Protein AF-C5BGZ1-F1 (afdb_monomer_lite)

Secondary structure (DSSP, 8-state):
-PPP--PPP-----------SHHHHHHHHHHH-HHHHHHHHHHHHHHHHHHHHHHHH---SSSEEEETTTEEEEEE--SBTTB--EEEEEETTSTT-EEEEESSHHHHHHHHHHHHHHTTSS---HHHHHHHHHHHHHHHHHHHHHHTT---

Structure (mmCIF, N/CA/C/O backbone):
data_AF-C5BGZ1-F1
#
_entry.id   AF-C5BGZ1-F1
#
loop_
_atom_site.group_PDB
_atom_site.id
_atom_site.type_symbol
_atom_site.label_atom_id
_atom_site.label_alt_id
_atom_site.label_comp_id
_atom_site.label_asym_id
_atom_site.label_entity_id
_atom_site.label_seq_id
_atom_site.pdbx_PDB_ins_code
_atom_site.Cartn_x
_atom_site.Cartn_y
_atom_site.Cartn_z
_atom_site.occupancy
_atom_site.B_iso_or_equiv
_atom_site.auth_seq_id
_atom_site.auth_comp_id
_atom_site.auth_asym_id
_atom_site.auth_atom_id
_atom_site.pdbx_PDB_model_num
ATOM 1 N N . MET A 1 1 ? -41.733 -35.636 43.402 1.00 40.78 1 MET A N 1
ATOM 2 C CA . MET A 1 1 ? -40.323 -35.192 43.370 1.00 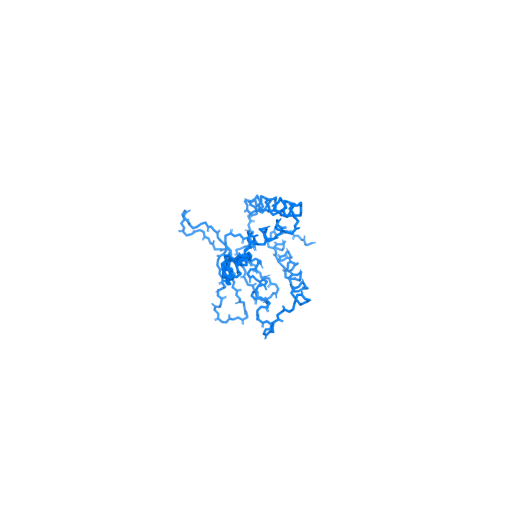40.78 1 MET A CA 1
ATOM 3 C C . MET A 1 1 ? -39.862 -35.154 41.917 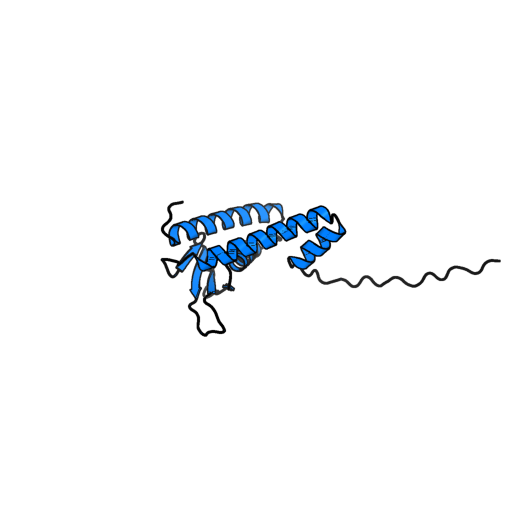1.00 40.78 1 MET A C 1
ATOM 5 O O . MET A 1 1 ? -39.823 -36.220 41.311 1.00 40.78 1 MET A O 1
ATOM 9 N N . PRO A 1 2 ? -39.611 -33.977 41.320 1.00 37.41 2 PRO A N 1
ATOM 10 C CA . PRO A 1 2 ? -39.152 -33.883 39.937 1.00 37.41 2 PRO A CA 1
ATOM 11 C C . PRO A 1 2 ? -37.636 -34.126 39.866 1.00 37.41 2 PRO A C 1
ATOM 13 O O . PRO A 1 2 ? -36.885 -33.625 40.699 1.00 37.41 2 PRO A O 1
ATOM 16 N N . LYS A 1 3 ? -37.193 -34.939 38.899 1.00 44.56 3 LYS A N 1
ATOM 17 C CA . LYS A 1 3 ? -35.771 -35.190 38.632 1.00 44.56 3 LYS A CA 1
ATOM 18 C C . LYS A 1 3 ? -35.205 -34.054 37.779 1.00 44.56 3 LYS A C 1
ATOM 20 O O . LYS A 1 3 ? -35.805 -33.658 36.785 1.00 44.56 3 LYS A O 1
ATOM 25 N N . ASN A 1 4 ? -34.064 -33.556 38.237 1.00 42.19 4 ASN A N 1
ATOM 26 C CA . ASN A 1 4 ? -33.313 -32.417 37.734 1.00 42.19 4 ASN A CA 1
ATOM 27 C C . ASN A 1 4 ? -33.020 -32.463 36.229 1.00 42.19 4 ASN A C 1
ATOM 29 O O . ASN A 1 4 ? -32.695 -33.510 35.669 1.00 42.19 4 ASN A O 1
ATOM 33 N N . HIS A 1 5 ? -33.064 -31.271 35.630 1.00 42.31 5 HIS A N 1
ATOM 34 C CA . HIS A 1 5 ? -32.428 -30.920 34.367 1.00 42.31 5 HIS A CA 1
ATOM 35 C C . HIS A 1 5 ? -30.981 -31.421 34.309 1.00 42.31 5 HIS A C 1
ATOM 37 O O . HIS A 1 5 ? -30.168 -31.074 35.164 1.00 42.31 5 HIS A O 1
ATOM 43 N N . VAL A 1 6 ? -30.648 -32.159 33.252 1.00 42.97 6 VAL A N 1
ATOM 44 C CA . VAL A 1 6 ? -29.267 -32.287 32.786 1.00 42.97 6 VAL A CA 1
ATOM 45 C C . VAL A 1 6 ? -29.139 -31.355 31.590 1.00 42.97 6 VAL A C 1
ATOM 47 O O . VAL A 1 6 ? -29.592 -31.656 30.489 1.00 42.97 6 VAL A O 1
ATOM 50 N N . VAL A 1 7 ? -28.596 -30.174 31.868 1.00 41.84 7 VAL A N 1
ATOM 51 C CA . VAL A 1 7 ? -28.143 -29.205 30.873 1.00 41.84 7 VAL A CA 1
ATOM 52 C C . VAL A 1 7 ? -26.991 -29.857 30.106 1.00 41.84 7 VAL A C 1
ATOM 54 O O . VAL A 1 7 ? -26.037 -30.339 30.718 1.00 41.84 7 VAL A O 1
ATOM 57 N N . ALA A 1 8 ? -27.112 -29.926 28.780 1.00 41.03 8 ALA A N 1
ATOM 58 C CA . ALA A 1 8 ? -26.041 -30.387 27.905 1.00 41.03 8 ALA A CA 1
ATOM 59 C C . ALA A 1 8 ? -24.778 -29.529 28.134 1.00 41.03 8 ALA A C 1
ATOM 61 O O . ALA A 1 8 ? -24.901 -28.313 28.303 1.00 41.03 8 ALA A O 1
ATOM 62 N N . PRO A 1 9 ? -23.581 -30.136 28.188 1.00 40.25 9 PRO A N 1
ATOM 63 C CA . PRO A 1 9 ? -22.375 -29.424 28.570 1.00 40.25 9 PRO A CA 1
ATOM 64 C C . PRO A 1 9 ? -22.003 -28.364 27.534 1.00 40.25 9 PRO A C 1
ATOM 66 O O . PRO A 1 9 ? -22.156 -28.575 26.330 1.00 40.25 9 PRO A O 1
ATOM 69 N N . LEU A 1 10 ? -21.519 -27.238 28.070 1.00 38.66 10 LEU A N 1
ATOM 70 C CA . LEU A 1 10 ? -20.944 -26.093 27.377 1.00 38.66 10 LEU A CA 1
ATOM 71 C C . LEU A 1 10 ? -20.201 -26.525 26.112 1.00 38.66 10 LEU A C 1
ATOM 73 O O . LEU A 1 10 ? -19.245 -27.300 26.175 1.00 38.66 10 LEU A O 1
ATOM 77 N N . ILE A 1 11 ? -20.617 -25.953 24.983 1.00 46.19 11 ILE A N 1
ATOM 78 C CA . ILE A 1 11 ? -19.782 -25.850 23.792 1.00 46.19 11 ILE A CA 1
ATOM 79 C C . ILE A 1 11 ? -18.504 -25.159 24.261 1.00 46.19 11 ILE A C 1
ATOM 81 O O . ILE A 1 11 ? -18.535 -23.995 24.655 1.00 46.19 11 ILE A O 1
ATOM 85 N N . ALA A 1 12 ? -17.416 -25.923 24.323 1.00 39.25 12 ALA A N 1
ATOM 86 C CA . ALA A 1 12 ? -16.108 -25.411 24.669 1.00 39.25 12 ALA A CA 1
ATOM 87 C C . ALA A 1 12 ? -15.805 -24.223 23.751 1.00 39.25 12 ALA A C 1
ATOM 89 O O . ALA A 1 12 ? -15.832 -24.367 22.527 1.00 39.25 12 ALA A O 1
ATOM 90 N N . GLU A 1 13 ? -15.545 -23.060 24.349 1.00 45.09 13 GLU A N 1
ATOM 91 C CA . GLU A 1 13 ? -14.959 -21.911 23.672 1.00 45.09 13 GLU A CA 1
ATOM 92 C C . GLU A 1 13 ? -13.621 -22.360 23.077 1.00 45.09 13 GLU A C 1
ATOM 94 O O . GLU A 1 13 ? -12.587 -22.390 23.745 1.00 45.09 13 GLU A O 1
ATOM 99 N N . GLN A 1 14 ? -13.639 -22.782 21.813 1.00 39.81 14 GLN A N 1
ATOM 100 C CA . GLN A 1 14 ? -12.421 -22.850 21.029 1.00 39.81 14 GLN A CA 1
ATOM 101 C C . GLN A 1 14 ? -11.945 -21.406 20.852 1.00 39.81 14 GLN A C 1
ATOM 103 O O . GLN A 1 14 ? -12.713 -20.586 20.341 1.00 39.81 14 GLN A O 1
ATOM 108 N N . PRO A 1 15 ? -10.703 -21.067 21.240 1.00 40.12 15 PRO A N 1
ATOM 109 C CA . PRO A 1 15 ? -10.134 -19.787 20.880 1.00 40.12 15 PRO A CA 1
ATOM 110 C C . PRO A 1 15 ? -9.911 -19.840 19.370 1.00 40.12 15 PRO A C 1
ATOM 112 O O . PRO A 1 15 ? -8.921 -20.394 18.892 1.00 40.12 15 PRO A O 1
ATOM 115 N N . ALA A 1 16 ? -10.878 -19.332 18.606 1.00 43.56 16 ALA A N 1
ATOM 116 C CA . ALA A 1 16 ? -10.679 -19.086 17.195 1.00 43.56 16 ALA A CA 1
ATOM 117 C C . ALA A 1 16 ? -9.497 -18.120 17.108 1.00 43.56 16 ALA A C 1
ATOM 119 O O . ALA A 1 16 ? -9.574 -16.989 17.595 1.00 43.56 16 ALA A O 1
ATOM 120 N N . ALA A 1 17 ? -8.372 -18.595 16.567 1.00 51.53 17 ALA A N 1
ATOM 121 C CA . ALA A 1 17 ? -7.274 -17.716 16.202 1.00 51.53 17 ALA A CA 1
ATOM 122 C C . ALA A 1 17 ? -7.890 -16.565 15.396 1.00 51.53 17 ALA A C 1
ATOM 124 O O . ALA A 1 17 ? -8.694 -16.851 14.504 1.00 51.53 17 ALA A O 1
ATOM 125 N N . PRO A 1 18 ? -7.608 -15.294 15.723 1.00 46.34 18 PRO A N 1
ATOM 126 C CA . PRO A 1 18 ? -8.220 -14.197 15.005 1.00 46.34 18 PRO A CA 1
ATOM 127 C C . PRO A 1 18 ? -7.703 -14.279 13.571 1.00 46.34 18 PRO A C 1
ATOM 129 O O . PRO A 1 18 ? -6.563 -13.917 13.286 1.00 46.34 18 PRO A O 1
ATOM 132 N N . ALA A 1 19 ? -8.522 -14.816 12.670 1.00 44.66 19 ALA A N 1
ATOM 133 C CA . ALA A 1 19 ? -8.338 -14.607 11.253 1.00 44.66 19 ALA A CA 1
ATOM 134 C C . ALA A 1 19 ? -8.527 -13.101 11.074 1.00 44.66 19 ALA A C 1
ATOM 136 O O . ALA A 1 19 ? -9.636 -12.594 11.113 1.00 44.66 19 ALA A O 1
ATOM 137 N N . THR A 1 20 ? -7.437 -12.344 11.045 1.00 60.50 20 THR A N 1
ATOM 138 C CA . THR A 1 20 ? -7.459 -10.890 10.864 1.00 60.50 20 THR A CA 1
ATOM 139 C C . THR A 1 20 ? -7.432 -10.577 9.376 1.00 60.50 20 THR A C 1
ATOM 141 O O . THR A 1 20 ? -6.535 -9.884 8.900 1.00 60.50 20 THR A O 1
ATOM 144 N N . ASP A 1 21 ? -8.362 -11.148 8.616 1.00 70.19 21 ASP A N 1
ATOM 145 C CA . ASP A 1 21 ? -8.541 -10.803 7.212 1.00 70.19 21 ASP A CA 1
ATOM 146 C C . ASP A 1 21 ? -9.869 -10.069 6.993 1.00 70.19 21 ASP A C 1
ATOM 148 O O . ASP A 1 21 ? -10.725 -9.975 7.877 1.00 70.19 21 ASP A O 1
ATOM 152 N N . PHE A 1 22 ? -10.020 -9.475 5.808 1.00 74.94 22 PHE A N 1
ATOM 153 C CA . PHE A 1 22 ? -11.211 -8.701 5.466 1.00 74.94 22 PHE A CA 1
ATOM 154 C C . PHE A 1 22 ? -12.500 -9.531 5.578 1.00 74.94 22 PHE A C 1
ATOM 156 O O . PHE A 1 22 ? -13.529 -8.984 5.960 1.00 74.94 22 PHE A O 1
ATOM 163 N N . HIS A 1 23 ? -12.454 -10.839 5.302 1.00 76.44 23 HIS A N 1
ATOM 164 C CA . HIS A 1 23 ? -13.645 -11.687 5.375 1.00 76.44 23 HIS A CA 1
ATOM 165 C C . HIS A 1 23 ? -14.073 -11.886 6.824 1.00 76.44 23 HIS A C 1
ATOM 167 O O . HIS A 1 23 ? -15.241 -11.704 7.139 1.00 76.44 23 HIS A O 1
ATOM 173 N N . ALA A 1 24 ? -13.131 -12.147 7.727 1.00 76.31 24 ALA A N 1
ATOM 174 C CA . ALA A 1 24 ? -13.429 -12.233 9.150 1.00 76.31 24 ALA A CA 1
ATOM 175 C C . ALA A 1 24 ? -13.945 -10.906 9.737 1.00 76.31 24 ALA A C 1
ATOM 177 O O . ALA A 1 24 ? -14.827 -10.910 10.595 1.00 76.31 24 ALA A O 1
ATOM 178 N N . PHE A 1 25 ? -13.450 -9.762 9.249 1.00 78.31 25 PHE A N 1
ATOM 179 C CA . PHE A 1 25 ? -13.993 -8.447 9.607 1.00 78.31 25 PHE A CA 1
ATOM 180 C C . PHE A 1 25 ? -15.429 -8.251 9.103 1.00 78.31 25 PHE A C 1
ATOM 182 O O . PHE A 1 25 ? -16.268 -7.747 9.848 1.00 78.31 25 PHE A O 1
ATOM 189 N N . ILE A 1 26 ? -15.726 -8.664 7.867 1.00 82.38 26 ILE A N 1
ATOM 190 C CA . ILE A 1 26 ? -17.075 -8.597 7.296 1.00 82.38 26 ILE A CA 1
ATOM 191 C C . ILE A 1 26 ? -18.041 -9.531 8.028 1.00 82.38 26 ILE A C 1
ATOM 193 O O . ILE A 1 26 ? -19.129 -9.090 8.381 1.00 82.38 26 ILE A O 1
ATOM 197 N N . GLU A 1 27 ? -17.643 -10.765 8.327 1.00 78.19 27 GLU A N 1
ATOM 198 C CA . GLU A 1 27 ? -18.444 -11.719 9.109 1.00 78.19 27 GLU A CA 1
ATOM 199 C C . GLU A 1 27 ? -18.755 -11.174 10.511 1.00 78.19 27 GLU A C 1
ATOM 201 O O . GLU A 1 27 ? -19.898 -11.206 10.973 1.00 78.19 27 GLU A O 1
ATOM 206 N N . TRP A 1 28 ? -17.759 -10.577 11.174 1.00 84.56 28 TRP A N 1
ATOM 207 C CA . TRP A 1 28 ? -17.969 -9.884 12.445 1.00 84.56 28 TRP A CA 1
ATOM 208 C C . TRP A 1 28 ? -18.949 -8.711 12.303 1.00 84.56 28 TRP A C 1
ATOM 210 O O . TRP A 1 28 ? -19.878 -8.581 13.101 1.00 84.56 28 TRP A O 1
ATOM 220 N N . LEU A 1 29 ? -18.799 -7.890 11.264 1.00 81.62 29 LEU A N 1
ATOM 221 C CA . LEU A 1 29 ? -19.712 -6.788 10.959 1.00 81.62 29 LEU A CA 1
ATOM 222 C C . LEU A 1 29 ? -21.143 -7.274 10.739 1.00 81.62 29 LEU A C 1
ATOM 224 O O . LEU A 1 29 ? -22.070 -6.677 11.277 1.00 81.62 29 LEU A O 1
ATOM 228 N N . TRP A 1 30 ? -21.322 -8.371 10.003 1.00 80.12 30 TRP A N 1
ATOM 229 C CA . TRP A 1 30 ? -22.624 -8.989 9.760 1.00 80.12 30 TRP A CA 1
ATOM 230 C C . TRP A 1 30 ? -23.273 -9.472 11.059 1.00 80.12 30 TRP A C 1
ATOM 232 O O . TRP A 1 30 ? -24.487 -9.341 11.213 1.00 80.12 30 TRP A O 1
ATOM 242 N N . SER A 1 31 ? -22.474 -9.971 12.010 1.00 81.38 31 SER A N 1
ATOM 243 C CA . SER A 1 31 ? -22.960 -10.412 13.324 1.00 81.38 31 SER A CA 1
ATOM 244 C C . SER A 1 31 ? -23.477 -9.274 14.217 1.00 81.38 31 SER A C 1
ATOM 246 O O . SER A 1 31 ? -24.298 -9.519 15.101 1.00 81.38 31 SER A O 1
ATOM 248 N N . ILE A 1 32 ? -23.020 -8.037 13.987 1.00 85.56 32 ILE A N 1
ATOM 249 C CA . ILE A 1 32 ? -23.390 -6.855 14.783 1.00 85.56 32 ILE A CA 1
ATOM 250 C C . ILE A 1 32 ? -24.466 -6.026 14.080 1.00 85.56 32 ILE A C 1
ATOM 252 O O . ILE A 1 32 ? -25.462 -5.650 14.694 1.00 85.56 32 ILE A O 1
ATOM 256 N N . ASP A 1 33 ? -24.255 -5.723 12.801 1.00 87.19 33 ASP A N 1
ATOM 257 C CA . ASP A 1 33 ? -25.153 -4.936 11.964 1.00 87.19 33 ASP A CA 1
ATOM 258 C C . ASP A 1 33 ? -25.032 -5.397 10.505 1.00 87.19 33 ASP A C 1
ATOM 260 O O . ASP A 1 33 ? -24.149 -4.980 9.748 1.00 87.19 33 ASP A O 1
ATOM 264 N N . ALA A 1 34 ? -25.979 -6.238 10.091 1.00 83.62 34 ALA A N 1
ATOM 265 C CA . ALA A 1 34 ? -26.049 -6.757 8.731 1.00 83.62 34 ALA A CA 1
ATOM 266 C C . ALA A 1 34 ? -26.145 -5.646 7.667 1.00 83.62 34 ALA A C 1
ATOM 268 O O . ALA A 1 34 ? -25.601 -5.791 6.573 1.00 83.62 34 ALA A O 1
ATOM 269 N N . SER A 1 35 ? -26.791 -4.515 7.974 1.00 82.81 35 SER A N 1
ATOM 270 C CA . SER A 1 35 ? -26.931 -3.408 7.021 1.00 82.81 35 SER A CA 1
ATOM 271 C C . SER A 1 35 ? -25.606 -2.678 6.789 1.00 82.81 35 SER A C 1
ATOM 273 O O . SER A 1 35 ? -25.304 -2.263 5.666 1.00 82.81 35 SER A O 1
ATOM 275 N N . LEU A 1 36 ? -24.787 -2.559 7.837 1.00 74.69 36 LEU A N 1
ATOM 276 C CA . LEU A 1 36 ? -23.441 -2.007 7.756 1.00 74.69 36 LEU A CA 1
ATOM 277 C C . LEU A 1 36 ? -22.496 -2.980 7.045 1.00 74.69 36 LEU A C 1
ATOM 279 O O . LEU A 1 36 ? -21.732 -2.566 6.175 1.00 74.69 36 LEU A O 1
ATOM 283 N N . GLY A 1 37 ? -22.603 -4.272 7.354 1.00 77.50 37 GLY A N 1
ATOM 284 C CA . GLY A 1 37 ? -21.847 -5.338 6.707 1.00 77.50 37 GLY A CA 1
ATOM 285 C C . GLY A 1 37 ? -22.001 -5.366 5.185 1.00 77.50 37 GLY A C 1
ATOM 286 O O . GLY A 1 37 ? -21.001 -5.409 4.467 1.00 77.50 37 GLY A O 1
ATOM 287 N N . VAL A 1 38 ? -23.237 -5.263 4.684 1.00 80.44 38 VAL A N 1
ATOM 288 C CA . VAL A 1 38 ? -23.518 -5.181 3.239 1.00 80.44 38 VAL A CA 1
ATOM 289 C C . VAL A 1 38 ? -22.872 -3.939 2.618 1.00 80.44 38 VAL A C 1
ATOM 291 O O . VAL A 1 38 ? -22.163 -4.053 1.621 1.00 80.44 38 VAL A O 1
ATOM 294 N N . LYS A 1 39 ? -23.030 -2.759 3.232 1.00 82.06 39 LYS A N 1
ATOM 295 C CA . LYS A 1 39 ? -22.445 -1.509 2.709 1.00 82.06 39 LYS A CA 1
ATOM 296 C C . LYS A 1 39 ? -20.918 -1.552 2.635 1.00 82.06 39 LYS A C 1
ATOM 298 O O . LYS A 1 39 ? -20.336 -1.064 1.668 1.00 82.06 39 LYS A O 1
ATOM 303 N N . VAL A 1 40 ? -20.256 -2.103 3.653 1.00 77.56 40 VAL A N 1
ATOM 304 C CA . VAL A 1 40 ? -18.788 -2.206 3.680 1.00 77.56 40 VAL A CA 1
ATOM 305 C C . VAL A 1 40 ? -18.297 -3.188 2.611 1.00 77.56 40 VAL A C 1
ATOM 307 O O . VAL A 1 40 ? -17.329 -2.881 1.914 1.00 77.56 40 VAL A O 1
ATOM 310 N N . GLN A 1 41 ? -18.989 -4.315 2.425 1.00 81.69 41 GLN A N 1
ATOM 311 C CA . GLN A 1 41 ? -18.691 -5.275 1.361 1.00 81.69 41 GLN A CA 1
ATOM 312 C C . GLN A 1 41 ? -18.840 -4.641 -0.034 1.00 81.69 41 GLN A C 1
ATOM 314 O O . GLN A 1 41 ? -17.920 -4.722 -0.847 1.00 81.69 41 GLN A O 1
ATOM 319 N N . GLU A 1 42 ? -19.947 -3.938 -0.296 1.00 84.75 42 GLU A N 1
ATOM 320 C CA . GLU A 1 42 ? -20.189 -3.246 -1.571 1.00 84.75 42 GLU A CA 1
ATOM 321 C C . GLU A 1 42 ? -19.112 -2.196 -1.878 1.00 84.75 42 GLU A C 1
ATOM 323 O O . GLU A 1 42 ? -18.609 -2.116 -3.002 1.00 84.75 42 GLU A O 1
ATOM 328 N N . LEU A 1 43 ? -18.720 -1.402 -0.877 1.00 79.56 43 LEU A N 1
ATOM 329 C CA . LEU A 1 43 ? -17.652 -0.411 -1.022 1.00 79.56 43 LEU A CA 1
ATOM 330 C C . LEU A 1 43 ? -16.302 -1.067 -1.319 1.00 79.56 43 LEU A C 1
ATOM 332 O O . LEU A 1 43 ? -15.559 -0.573 -2.172 1.00 79.56 43 LEU A O 1
ATOM 336 N N . HIS A 1 44 ? -15.991 -2.178 -0.653 1.00 80.56 44 HIS A N 1
ATOM 337 C CA . HIS A 1 44 ? -14.773 -2.936 -0.907 1.00 80.56 44 HIS A CA 1
ATOM 338 C C . HIS A 1 44 ? -14.750 -3.518 -2.327 1.00 80.56 44 HIS A C 1
ATOM 340 O O . HIS A 1 44 ? -13.745 -3.387 -3.030 1.00 80.56 44 HIS A O 1
ATOM 346 N N . ASP A 1 45 ? -15.856 -4.092 -2.799 1.00 81.81 45 ASP A N 1
ATOM 347 C CA . ASP A 1 45 ? -15.937 -4.660 -4.147 1.00 81.81 45 ASP A CA 1
ATOM 348 C C . ASP A 1 45 ? -15.903 -3.589 -5.244 1.00 81.81 45 ASP A C 1
ATOM 350 O O . ASP A 1 45 ? -15.236 -3.772 -6.273 1.00 81.81 45 ASP A O 1
ATOM 354 N N . LEU A 1 46 ? -16.540 -2.436 -5.010 1.00 81.31 46 LEU A N 1
ATOM 355 C CA . LEU A 1 46 ? -16.433 -1.266 -5.882 1.00 81.31 46 LEU A CA 1
ATOM 356 C C . LEU A 1 46 ? -14.989 -0.760 -5.949 1.00 81.31 46 LEU A C 1
ATOM 358 O O . LEU A 1 46 ? -14.487 -0.438 -7.032 1.00 81.31 46 LEU A O 1
ATOM 362 N N . TRP A 1 47 ? -14.312 -0.690 -4.803 1.00 77.94 47 TRP A N 1
ATOM 363 C CA . TRP A 1 47 ? -12.912 -0.297 -4.734 1.00 77.94 47 TRP A CA 1
ATOM 364 C C . TRP A 1 47 ? -12.016 -1.290 -5.481 1.00 77.94 47 TRP A C 1
ATOM 366 O O . TRP A 1 47 ? -11.219 -0.853 -6.312 1.00 77.94 47 TRP A O 1
ATOM 376 N N . ARG A 1 48 ? -12.200 -2.608 -5.306 1.00 75.94 48 ARG A N 1
ATOM 377 C CA . ARG A 1 48 ? -11.442 -3.628 -6.054 1.00 75.94 48 ARG A CA 1
ATOM 378 C C . ARG A 1 48 ? -11.629 -3.505 -7.564 1.00 75.94 48 ARG A C 1
ATOM 380 O O . ARG A 1 48 ? -10.646 -3.582 -8.298 1.00 75.94 48 ARG A O 1
ATOM 387 N N . HIS A 1 49 ? -12.851 -3.258 -8.034 1.00 72.56 49 HIS A N 1
ATOM 388 C CA . HIS A 1 49 ? -13.114 -3.040 -9.460 1.00 72.56 49 HIS A CA 1
ATOM 389 C C . HIS A 1 49 ? -12.422 -1.788 -10.003 1.00 72.56 49 HIS A C 1
ATOM 391 O O . HIS A 1 49 ? -11.803 -1.832 -11.070 1.00 72.56 49 HIS A O 1
ATOM 397 N N . LYS A 1 50 ? -12.497 -0.670 -9.270 1.00 71.38 50 LYS A N 1
ATOM 398 C CA . LYS A 1 50 ? -11.795 0.566 -9.645 1.00 71.38 50 LYS A CA 1
ATOM 399 C C . LYS A 1 50 ? -10.283 0.355 -9.675 1.00 71.38 50 LYS A C 1
ATOM 401 O O . LYS A 1 50 ? -9.635 0.801 -10.617 1.00 71.38 50 LYS A O 1
ATOM 406 N N . LEU A 1 51 ? -9.742 -0.363 -8.693 1.00 64.06 51 LEU A N 1
ATOM 407 C CA . LEU A 1 51 ? -8.316 -0.656 -8.590 1.00 64.06 51 LEU A CA 1
ATOM 408 C C . LEU A 1 51 ? -7.832 -1.539 -9.745 1.00 64.06 51 LEU A C 1
ATOM 410 O O . LEU A 1 51 ? -6.812 -1.237 -10.357 1.00 64.06 51 LEU A O 1
ATOM 414 N N . ALA A 1 52 ? -8.581 -2.590 -10.091 1.00 63.81 52 ALA A N 1
ATOM 415 C CA . ALA A 1 52 ? -8.259 -3.462 -11.218 1.00 63.81 52 ALA A CA 1
ATOM 416 C C . ALA A 1 52 ? -8.216 -2.684 -12.543 1.00 63.81 52 ALA A C 1
ATOM 418 O O . ALA A 1 52 ? -7.265 -2.823 -13.309 1.00 63.81 52 ALA A O 1
ATOM 419 N N . ARG A 1 53 ? -9.201 -1.808 -12.780 1.00 64.75 53 ARG A N 1
ATOM 420 C CA . ARG A 1 53 ? -9.241 -0.953 -13.975 1.00 64.75 53 ARG A CA 1
ATOM 421 C C . ARG A 1 53 ? -8.098 0.064 -13.998 1.00 64.75 53 ARG A C 1
ATOM 423 O O . ARG A 1 53 ? -7.468 0.241 -15.033 1.00 64.75 53 ARG A O 1
ATOM 430 N N . HIS A 1 54 ? -7.807 0.703 -12.868 1.00 61.53 54 HIS A N 1
ATOM 431 C CA . HIS A 1 54 ? -6.710 1.664 -12.753 1.00 61.53 54 HIS A CA 1
ATOM 432 C C . HIS A 1 54 ? -5.346 1.003 -13.010 1.00 61.53 54 HIS A C 1
ATOM 434 O O . HIS A 1 54 ? -4.542 1.515 -13.785 1.00 61.53 54 HIS A O 1
ATOM 440 N N . ASN A 1 55 ? -5.108 -0.180 -12.436 1.00 58.84 55 ASN A N 1
ATOM 441 C CA . ASN A 1 55 ? -3.867 -0.930 -12.643 1.00 58.84 55 ASN A CA 1
ATOM 442 C C . ASN A 1 55 ? -3.682 -1.388 -14.101 1.00 58.84 55 ASN A C 1
ATOM 444 O O . ASN A 1 55 ? -2.550 -1.535 -14.542 1.00 58.84 55 ASN A O 1
ATOM 448 N N . GLN A 1 56 ? -4.767 -1.580 -14.860 1.00 58.59 56 GLN A N 1
ATOM 449 C CA . GLN A 1 56 ? -4.699 -1.871 -16.298 1.00 58.59 56 GLN A CA 1
ATOM 450 C C . GLN A 1 56 ? -4.352 -0.639 -17.152 1.00 58.59 56 GLN A C 1
ATOM 452 O O . GLN A 1 56 ? -3.853 -0.795 -18.261 1.00 58.59 56 GLN A O 1
ATOM 457 N N . GLN A 1 57 ? -4.645 0.572 -16.668 1.00 54.22 57 GLN A N 1
ATOM 458 C CA . GLN A 1 57 ? -4.522 1.817 -17.437 1.00 54.22 57 GLN A CA 1
ATOM 459 C C . GLN A 1 57 ? -3.232 2.593 -17.142 1.00 54.22 57 GLN A C 1
ATOM 461 O O . GLN A 1 57 ? -2.766 3.348 -17.994 1.00 54.22 57 GLN A O 1
ATOM 466 N N . CYS A 1 58 ? -2.640 2.427 -15.958 1.00 54.06 58 CYS A N 1
ATOM 467 C CA . CYS A 1 58 ? -1.418 3.134 -15.589 1.00 54.06 58 CYS A CA 1
ATOM 468 C C . CYS A 1 58 ? -0.164 2.416 -16.100 1.00 54.06 58 CYS A C 1
ATOM 470 O O . CYS A 1 58 ? 0.414 1.572 -15.416 1.00 54.06 58 CYS A O 1
ATOM 472 N N . THR A 1 59 ? 0.304 2.820 -17.279 1.00 51.31 59 THR A N 1
ATOM 473 C CA . THR A 1 5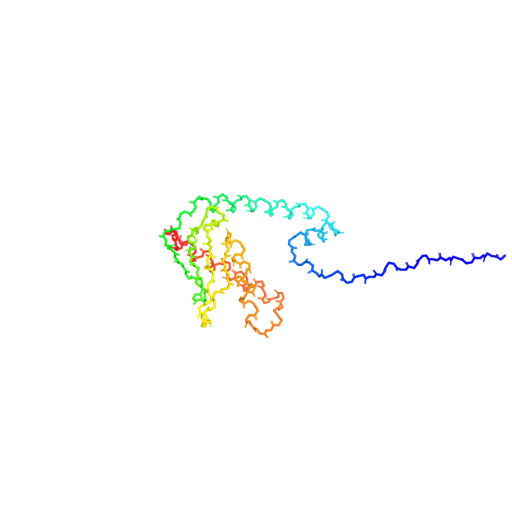9 ? 1.681 2.568 -17.713 1.00 51.31 59 THR A CA 1
ATOM 474 C C . THR A 1 59 ? 2.609 3.455 -16.883 1.00 51.31 59 THR A C 1
ATOM 476 O O . THR A 1 59 ? 2.616 4.675 -17.036 1.00 51.31 59 THR A O 1
ATOM 479 N N . LEU A 1 60 ? 3.355 2.860 -15.957 1.00 57.72 60 LEU A N 1
ATOM 480 C CA . LEU A 1 60 ? 4.326 3.582 -15.136 1.00 57.72 60 LEU A CA 1
ATOM 481 C C . LEU A 1 60 ? 5.459 4.112 -16.033 1.00 57.72 60 LEU A C 1
ATOM 483 O O . LEU A 1 60 ? 6.064 3.339 -16.774 1.00 57.72 60 LEU A O 1
ATOM 487 N N . GLN A 1 61 ? 5.724 5.424 -15.988 1.00 56.62 61 GLN A N 1
ATOM 488 C CA . GLN A 1 61 ? 6.763 6.053 -16.815 1.00 56.62 61 GLN A CA 1
ATOM 489 C C . GLN A 1 61 ? 8.174 5.753 -16.295 1.00 56.62 61 GLN A C 1
ATOM 491 O O . GLN A 1 61 ? 9.086 5.568 -17.102 1.00 56.62 61 GLN A O 1
ATOM 496 N N . ALA A 1 62 ? 8.359 5.656 -14.972 1.00 60.75 62 ALA A N 1
ATOM 497 C CA . ALA A 1 62 ? 9.608 5.193 -14.374 1.00 60.75 62 ALA A CA 1
ATOM 498 C C . ALA A 1 62 ? 9.464 3.798 -13.747 1.00 60.75 62 ALA A C 1
ATOM 500 O O . ALA A 1 62 ? 8.455 3.454 -13.124 1.00 60.75 62 ALA A O 1
ATOM 501 N N . ASN A 1 63 ? 10.528 3.000 -13.888 1.00 75.00 63 ASN A N 1
ATOM 502 C CA . ASN A 1 63 ? 10.602 1.633 -13.368 1.00 75.00 63 ASN A CA 1
ATOM 503 C C . ASN A 1 63 ? 10.669 1.568 -11.835 1.00 75.00 63 ASN A C 1
ATOM 505 O O . ASN A 1 63 ? 10.500 0.486 -11.275 1.00 75.00 63 ASN A O 1
ATOM 509 N N . GLU A 1 64 ? 10.925 2.683 -11.149 1.00 85.00 64 GLU A N 1
ATOM 510 C CA . GLU A 1 64 ? 10.954 2.757 -9.690 1.00 85.00 64 GLU A CA 1
ATOM 511 C C . GLU A 1 64 ? 10.605 4.150 -9.158 1.00 85.00 64 GLU A C 1
ATOM 513 O O . GLU A 1 64 ? 10.821 5.153 -9.831 1.00 85.00 64 GLU A O 1
ATOM 518 N N . PHE A 1 65 ? 10.098 4.198 -7.926 1.00 86.00 65 PHE A N 1
ATOM 519 C CA . PHE A 1 65 ? 9.838 5.425 -7.175 1.00 86.00 65 PHE A CA 1
ATOM 520 C C . PHE A 1 65 ? 10.102 5.224 -5.677 1.00 86.00 65 PHE A C 1
ATOM 522 O O . PHE A 1 65 ? 10.183 4.095 -5.181 1.00 86.00 65 PHE A O 1
ATOM 529 N N . ILE A 1 66 ? 10.260 6.332 -4.949 1.00 87.94 66 ILE A N 1
ATOM 530 C CA . ILE A 1 66 ? 10.545 6.336 -3.511 1.00 87.94 66 ILE A CA 1
ATOM 531 C C . ILE A 1 66 ? 9.340 6.897 -2.760 1.00 87.94 66 ILE A C 1
ATOM 533 O O . ILE A 1 66 ? 8.851 7.976 -3.075 1.00 87.94 66 ILE A O 1
ATOM 537 N N . ILE A 1 67 ? 8.893 6.173 -1.738 1.00 88.94 67 ILE A N 1
ATOM 538 C CA . ILE A 1 67 ? 7.847 6.611 -0.817 1.00 88.94 67 ILE A CA 1
ATOM 539 C C . ILE A 1 67 ? 8.530 7.090 0.459 1.00 88.94 67 ILE A C 1
ATOM 541 O O . ILE A 1 67 ? 9.231 6.323 1.130 1.00 88.94 67 ILE A O 1
ATOM 545 N N . ASP A 1 68 ? 8.300 8.361 0.796 1.00 87.31 68 ASP A N 1
ATOM 546 C CA . ASP A 1 68 ? 8.655 8.937 2.099 1.00 87.31 68 ASP A CA 1
ATOM 547 C C . ASP A 1 68 ? 10.157 8.835 2.445 1.00 87.31 68 ASP A C 1
ATOM 549 O O . ASP A 1 68 ? 10.529 8.738 3.609 1.00 87.31 68 ASP A O 1
ATOM 553 N N . GLY A 1 69 ? 11.036 8.739 1.438 1.00 84.25 69 GLY A N 1
ATOM 554 C CA . GLY A 1 69 ? 12.483 8.532 1.616 1.00 84.25 69 GLY A CA 1
ATOM 555 C C . GLY A 1 69 ? 12.891 7.186 2.241 1.00 84.25 69 GLY A C 1
ATOM 556 O O . GLY A 1 69 ? 14.080 6.897 2.344 1.00 84.25 69 GLY A O 1
ATOM 557 N N . ARG A 1 70 ? 11.927 6.355 2.656 1.00 88.25 70 ARG A N 1
ATOM 558 C CA . ARG A 1 70 ? 12.142 5.149 3.477 1.00 88.25 70 ARG A CA 1
ATOM 559 C C . ARG A 1 70 ? 11.889 3.854 2.721 1.00 88.25 70 ARG A C 1
ATOM 561 O O . ARG A 1 70 ? 12.448 2.821 3.086 1.00 88.25 70 ARG A O 1
ATOM 568 N N . TYR A 1 71 ? 11.082 3.902 1.667 1.00 89.50 71 TYR A N 1
ATOM 569 C CA . TYR A 1 71 ? 10.700 2.725 0.899 1.00 89.50 71 TYR A CA 1
ATOM 570 C C . TYR A 1 71 ? 10.936 2.957 -0.585 1.00 89.50 71 TYR A C 1
ATOM 572 O O . TYR A 1 71 ? 10.579 4.003 -1.120 1.00 89.50 71 TYR A O 1
ATOM 580 N N . ARG A 1 72 ? 11.506 1.964 -1.265 1.00 89.38 72 ARG A N 1
ATOM 581 C CA . ARG A 1 72 ? 11.612 1.940 -2.725 1.00 89.38 72 ARG A CA 1
ATOM 582 C C . ARG A 1 72 ? 10.600 0.954 -3.281 1.00 89.38 72 ARG A C 1
ATOM 584 O O . ARG A 1 72 ? 10.585 -0.205 -2.867 1.00 89.38 72 ARG A O 1
ATOM 591 N N . VAL A 1 73 ? 9.806 1.405 -4.244 1.00 88.56 73 VAL A N 1
ATOM 592 C CA . VAL A 1 73 ? 8.921 0.553 -5.037 1.00 88.56 73 VAL A CA 1
ATOM 593 C C . VAL A 1 73 ? 9.489 0.456 -6.438 1.00 88.56 73 VAL A C 1
ATOM 595 O O . VAL A 1 73 ? 9.711 1.472 -7.087 1.00 88.56 73 VAL A O 1
ATOM 598 N N . ARG A 1 74 ? 9.731 -0.765 -6.906 1.00 86.81 74 ARG A N 1
ATOM 599 C CA . ARG A 1 74 ? 10.203 -1.037 -8.264 1.00 86.81 74 ARG A CA 1
ATOM 600 C C . ARG A 1 74 ? 9.220 -1.945 -8.981 1.00 86.81 74 ARG A C 1
ATOM 602 O O . ARG A 1 74 ? 8.719 -2.898 -8.388 1.00 86.81 74 ARG A O 1
ATOM 609 N N . ILE A 1 75 ? 8.984 -1.685 -10.259 1.00 82.19 75 ILE A N 1
ATOM 610 C CA . ILE A 1 75 ? 8.250 -2.605 -11.121 1.00 82.19 75 ILE A CA 1
ATOM 611 C C . ILE A 1 75 ? 9.103 -3.857 -11.278 1.00 82.19 75 ILE A C 1
ATOM 613 O O . ILE A 1 75 ? 10.221 -3.808 -11.798 1.00 82.19 75 ILE A O 1
ATOM 617 N N . ASN A 1 76 ? 8.585 -4.976 -10.790 1.00 76.12 76 ASN A N 1
ATOM 618 C CA . ASN A 1 76 ? 9.139 -6.281 -11.067 1.00 76.12 76 ASN A CA 1
ATOM 619 C C . ASN A 1 76 ? 8.530 -6.764 -12.389 1.00 76.12 76 ASN A C 1
ATOM 621 O O . ASN A 1 76 ? 7.315 -6.981 -12.426 1.00 76.12 76 ASN A O 1
ATOM 625 N N . PRO A 1 77 ? 9.317 -6.876 -13.472 1.00 71.19 77 PRO A N 1
ATOM 626 C CA . PRO A 1 77 ? 8.799 -7.344 -14.750 1.00 71.19 77 PRO A CA 1
ATOM 627 C C . PRO A 1 77 ? 8.255 -8.777 -14.620 1.00 71.19 77 PRO A C 1
ATOM 629 O O . PRO A 1 77 ? 8.608 -9.487 -13.675 1.00 71.19 77 PRO A O 1
ATOM 632 N N . PRO A 1 78 ? 7.373 -9.203 -15.537 1.00 74.25 78 PRO A N 1
ATOM 633 C CA . PRO A 1 78 ? 6.883 -10.570 -15.532 1.00 74.25 78 PRO A CA 1
ATOM 634 C C . PRO A 1 78 ? 8.028 -11.523 -15.895 1.00 74.25 78 PRO A C 1
ATOM 636 O O . PRO A 1 78 ? 8.682 -11.342 -16.921 1.00 74.25 78 PRO A O 1
ATOM 639 N N . ASP A 1 79 ? 8.246 -12.546 -15.070 1.00 67.94 79 ASP A N 1
ATOM 640 C CA . ASP A 1 79 ? 9.234 -13.600 -15.349 1.00 67.94 79 ASP A CA 1
ATOM 641 C C . ASP A 1 79 ? 8.622 -14.744 -16.185 1.00 67.94 79 ASP A C 1
ATOM 643 O O . ASP A 1 79 ? 9.340 -15.495 -16.843 1.00 67.94 79 ASP A O 1
ATOM 647 N N . SER A 1 80 ? 7.291 -1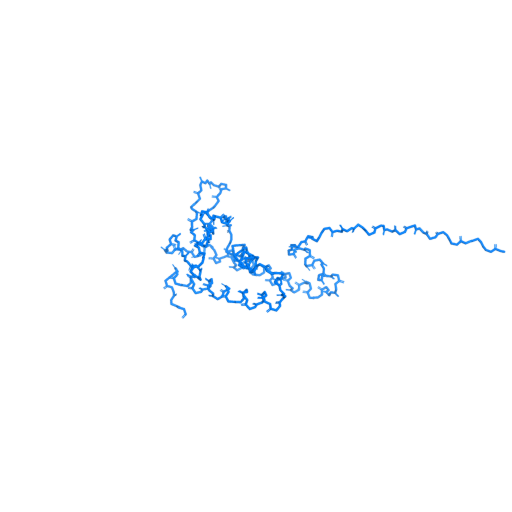4.897 -16.167 1.00 60.28 80 SER A N 1
ATOM 648 C CA . SER A 1 80 ? 6.545 -15.904 -16.936 1.00 60.28 80 SER A CA 1
ATOM 649 C C . SER A 1 80 ? 5.066 -15.518 -17.086 1.00 60.28 80 SER A C 1
ATOM 651 O O . SER A 1 80 ? 4.587 -14.602 -16.421 1.00 60.28 80 SER A O 1
ATOM 653 N N . VAL A 1 81 ? 4.310 -16.248 -17.919 1.00 60.97 81 VAL A N 1
ATOM 654 C CA . VAL A 1 81 ? 2.844 -16.080 -18.055 1.00 60.97 81 VAL A CA 1
ATOM 655 C C . VAL A 1 81 ? 2.116 -16.309 -16.718 1.00 60.97 81 VAL A C 1
ATOM 657 O O . VAL A 1 81 ? 1.086 -15.695 -16.458 1.00 60.97 81 VAL A O 1
ATOM 660 N N . GLU A 1 82 ? 2.676 -17.148 -15.844 1.00 61.12 82 GLU A N 1
ATOM 661 C CA . GLU A 1 82 ? 2.125 -17.468 -14.520 1.00 61.12 82 GLU A CA 1
ATOM 662 C C . GLU A 1 82 ? 2.554 -16.475 -13.424 1.00 61.12 82 GLU A C 1
ATOM 664 O O . GLU A 1 82 ? 1.956 -16.444 -12.348 1.00 61.12 82 GLU A O 1
ATOM 669 N N . ARG A 1 83 ? 3.571 -15.640 -13.682 1.00 65.00 83 ARG A N 1
ATOM 670 C CA . ARG A 1 83 ? 4.005 -14.556 -12.789 1.00 65.00 83 ARG A CA 1
ATOM 671 C C . ARG A 1 83 ? 3.847 -13.206 -13.481 1.00 65.00 83 ARG A C 1
ATOM 673 O O . ARG A 1 83 ? 4.817 -12.705 -14.057 1.00 65.00 83 ARG A O 1
ATOM 680 N N . PRO A 1 84 ? 2.647 -12.602 -13.406 1.00 66.19 84 PRO A N 1
ATOM 681 C CA . PRO A 1 84 ? 2.442 -11.260 -13.919 1.00 66.19 84 PRO A CA 1
ATOM 682 C C . PRO A 1 84 ? 3.349 -10.250 -13.206 1.00 66.19 84 PRO A C 1
ATOM 684 O O . PRO A 1 84 ? 3.848 -10.493 -12.099 1.00 66.19 84 PRO A O 1
ATOM 687 N N . ALA A 1 85 ? 3.565 -9.120 -13.880 1.00 72.44 85 ALA A N 1
ATOM 688 C CA . ALA A 1 85 ? 4.358 -8.015 -13.367 1.00 72.44 85 ALA A CA 1
ATOM 689 C C . ALA A 1 85 ? 3.859 -7.592 -11.979 1.00 72.44 85 ALA A C 1
ATOM 691 O O . ALA A 1 85 ? 2.655 -7.506 -11.744 1.00 72.44 85 ALA A O 1
ATOM 692 N N . GLY A 1 86 ? 4.790 -7.307 -11.076 1.00 80.06 86 GLY A N 1
ATOM 693 C CA . GLY A 1 86 ? 4.486 -6.951 -9.696 1.00 80.06 86 GLY A CA 1
ATOM 694 C C . GLY A 1 86 ? 5.163 -5.663 -9.253 1.00 80.06 86 GLY A C 1
ATOM 695 O O . GLY A 1 86 ? 5.939 -5.043 -9.975 1.00 80.06 86 GLY A O 1
ATOM 696 N N . LEU A 1 87 ? 4.893 -5.278 -8.015 1.00 84.50 87 LEU A N 1
ATOM 697 C CA . LEU A 1 87 ? 5.500 -4.146 -7.335 1.00 84.50 87 LEU A CA 1
ATOM 698 C C . LEU A 1 87 ? 6.403 -4.686 -6.231 1.00 84.50 87 LEU A C 1
ATOM 700 O O . LEU A 1 87 ? 5.930 -5.225 -5.233 1.00 84.50 87 LEU A O 1
ATOM 704 N N . LYS A 1 88 ? 7.713 -4.569 -6.413 1.00 86.75 88 LYS A N 1
ATOM 705 C CA . LYS A 1 88 ? 8.708 -4.949 -5.413 1.00 86.75 88 LYS A CA 1
ATOM 706 C C . LYS A 1 88 ? 8.885 -3.811 -4.418 1.00 86.75 88 LYS A C 1
ATOM 708 O O . LYS A 1 88 ? 9.371 -2.746 -4.795 1.00 86.75 88 LYS A O 1
ATOM 713 N N . LEU A 1 89 ? 8.552 -4.056 -3.155 1.00 88.81 89 LEU A N 1
ATOM 714 C CA . LEU A 1 89 ? 8.780 -3.123 -2.054 1.00 88.81 89 LEU A CA 1
ATOM 715 C C . LEU A 1 89 ? 10.096 -3.460 -1.351 1.00 88.81 89 LEU A C 1
ATOM 717 O O . LEU A 1 89 ? 10.318 -4.592 -0.926 1.00 88.81 89 LEU A O 1
ATOM 721 N N . THR A 1 90 ? 10.970 -2.471 -1.216 1.00 87.75 90 THR A N 1
ATOM 722 C CA . THR A 1 90 ? 12.249 -2.594 -0.509 1.00 87.75 90 THR A CA 1
ATOM 723 C C . THR A 1 90 ? 12.333 -1.528 0.575 1.00 87.75 90 THR A C 1
ATOM 725 O O . THR A 1 90 ? 12.091 -0.351 0.302 1.00 87.75 90 THR A O 1
ATOM 728 N N . SER A 1 91 ? 12.694 -1.929 1.791 1.00 87.88 91 SER A N 1
ATOM 729 C CA . SER A 1 91 ? 13.039 -1.000 2.866 1.00 87.88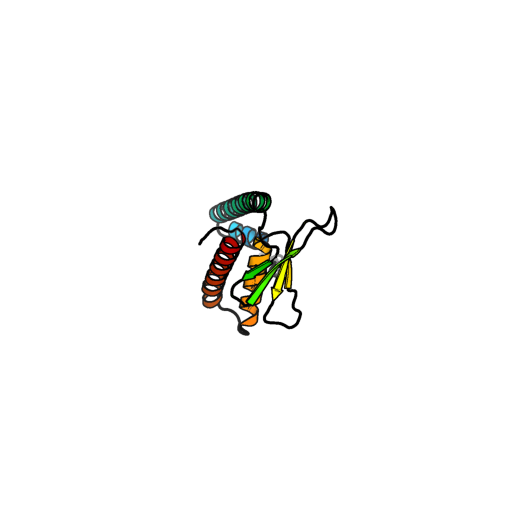 91 SER A CA 1
ATOM 730 C C . SER A 1 91 ? 14.412 -0.396 2.578 1.00 87.88 91 SER A C 1
ATOM 732 O O . SER A 1 91 ? 15.385 -1.120 2.388 1.00 87.88 91 SER A O 1
ATOM 734 N N . LEU A 1 92 ? 14.508 0.934 2.541 1.00 86.06 92 LEU A N 1
ATOM 735 C CA . LEU A 1 92 ? 15.790 1.647 2.443 1.00 86.06 92 LEU A CA 1
ATOM 736 C C . LEU A 1 92 ? 16.449 1.836 3.813 1.00 86.06 92 LEU A C 1
ATOM 738 O O . LEU A 1 92 ? 17.601 2.246 3.903 1.00 86.06 92 LEU A O 1
ATOM 742 N N . MET A 1 93 ? 15.712 1.534 4.880 1.00 83.50 93 MET A N 1
ATOM 743 C CA . MET A 1 93 ? 16.172 1.640 6.261 1.00 83.50 93 MET A CA 1
ATOM 744 C C . MET A 1 93 ? 16.895 0.373 6.743 1.00 83.50 93 MET A C 1
ATOM 746 O O . MET A 1 93 ? 17.311 0.316 7.900 1.00 83.50 93 MET A O 1
ATOM 750 N N . GLU A 1 94 ? 16.981 -0.663 5.904 1.00 77.94 94 GLU A N 1
ATOM 751 C CA . GLU A 1 94 ? 17.570 -1.965 6.226 1.00 77.94 94 GLU A CA 1
ATOM 752 C C . GLU A 1 94 ? 18.537 -2.384 5.122 1.00 77.94 94 GLU A C 1
ATOM 754 O O . GLU A 1 94 ? 18.257 -2.235 3.931 1.00 77.94 94 GLU A O 1
ATOM 759 N N . THR A 1 95 ? 19.684 -2.938 5.506 1.00 64.81 95 THR A N 1
ATOM 760 C CA . THR A 1 95 ? 20.665 -3.485 4.570 1.00 64.81 95 THR A CA 1
ATOM 761 C C . THR A 1 95 ? 20.109 -4.752 3.914 1.00 64.81 95 THR A C 1
ATOM 763 O O . THR A 1 95 ? 20.199 -5.844 4.462 1.00 64.81 95 THR A O 1
ATOM 766 N N . GLY A 1 96 ? 19.528 -4.599 2.720 1.00 62.59 96 GLY A N 1
ATOM 767 C CA . GLY A 1 96 ? 19.079 -5.712 1.872 1.00 62.59 96 GLY A CA 1
ATOM 768 C C . GLY A 1 96 ? 17.615 -6.142 2.038 1.00 62.59 96 GLY A C 1
ATOM 769 O O . GLY A 1 96 ? 17.224 -7.152 1.455 1.00 62.59 96 GLY A O 1
ATOM 770 N N . GLY A 1 97 ? 16.796 -5.396 2.783 1.00 68.88 97 GLY A N 1
ATOM 771 C CA . GLY A 1 97 ? 15.422 -5.788 3.116 1.00 68.88 97 GLY A CA 1
ATOM 772 C C . GLY A 1 97 ? 14.428 -5.606 1.967 1.00 68.88 97 GLY A C 1
ATOM 773 O O . GLY A 1 97 ? 13.684 -4.624 1.929 1.00 68.88 97 GLY A O 1
ATOM 774 N N . VAL A 1 98 ? 14.379 -6.552 1.026 1.00 81.12 98 VAL A N 1
ATOM 775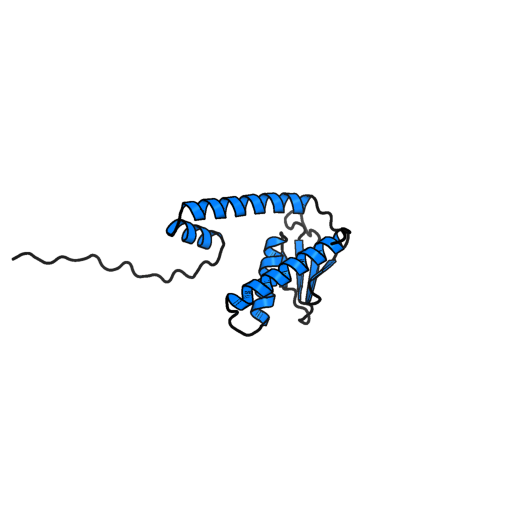 C CA . VAL A 1 98 ? 13.164 -6.733 0.216 1.00 81.12 98 VAL A CA 1
ATOM 776 C C . VAL A 1 98 ? 12.058 -7.152 1.174 1.00 81.12 98 VAL A C 1
ATOM 778 O O . VAL A 1 98 ? 12.182 -8.187 1.819 1.00 81.12 98 VAL A O 1
ATOM 781 N N . ILE A 1 99 ? 10.997 -6.351 1.260 1.00 80.56 99 ILE A N 1
ATOM 782 C CA . ILE A 1 99 ? 9.847 -6.669 2.108 1.00 80.56 99 ILE A CA 1
ATOM 783 C C . ILE A 1 99 ? 9.035 -7.765 1.413 1.00 80.56 99 ILE A C 1
ATOM 785 O O . ILE A 1 99 ? 8.936 -8.873 1.925 1.00 80.56 99 ILE A O 1
ATOM 789 N N . ALA A 1 100 ? 8.518 -7.483 0.211 1.00 84.50 100 ALA A N 1
ATOM 790 C CA . ALA A 1 100 ? 7.857 -8.474 -0.639 1.00 84.50 100 ALA A CA 1
ATOM 791 C C . ALA A 1 100 ? 7.664 -7.956 -2.078 1.00 84.50 100 ALA A C 1
ATOM 793 O O . ALA A 1 100 ? 8.036 -6.826 -2.417 1.00 84.50 100 ALA A O 1
ATOM 794 N N . ILE A 1 101 ? 7.064 -8.796 -2.925 1.00 82.75 101 ILE A N 1
ATOM 795 C CA . ILE A 1 101 ? 6.598 -8.451 -4.273 1.00 82.75 101 ILE A CA 1
ATOM 796 C C . ILE A 1 101 ? 5.076 -8.599 -4.298 1.00 82.75 101 ILE A C 1
ATOM 798 O O . ILE A 1 101 ? 4.554 -9.667 -3.989 1.00 82.75 101 ILE A O 1
ATOM 802 N N . TYR A 1 102 ? 4.373 -7.541 -4.697 1.00 83.50 102 TYR A N 1
ATOM 803 C CA . TYR A 1 102 ? 2.914 -7.467 -4.659 1.00 83.50 102 TYR A CA 1
ATOM 804 C C . TYR A 1 102 ? 2.313 -7.429 -6.055 1.00 83.50 102 TYR A C 1
ATOM 806 O O . TYR A 1 102 ? 2.831 -6.766 -6.946 1.00 83.50 102 TYR A O 1
ATOM 814 N N . GLN A 1 103 ? 1.165 -8.077 -6.221 1.00 77.00 103 GLN A N 1
ATOM 815 C CA . GLN A 1 103 ? 0.399 -8.041 -7.472 1.00 77.00 103 GLN A CA 1
ATOM 816 C C . GLN A 1 103 ? -0.548 -6.838 -7.558 1.00 77.00 103 GLN A C 1
ATOM 818 O O . GLN A 1 103 ? -1.076 -6.521 -8.618 1.00 77.00 103 GLN A O 1
ATOM 823 N N . THR A 1 104 ? -0.786 -6.153 -6.436 1.00 75.44 104 THR A N 1
ATOM 824 C CA . THR A 1 104 ? -1.642 -4.967 -6.385 1.00 75.44 104 THR A CA 1
ATOM 825 C C . THR A 1 104 ? -1.014 -3.889 -5.511 1.00 75.44 104 THR A C 1
ATOM 827 O O . THR A 1 104 ? -0.328 -4.183 -4.530 1.00 75.44 104 THR A O 1
ATOM 830 N N . SER A 1 105 ? -1.287 -2.629 -5.845 1.00 77.06 105 SER A N 1
ATOM 831 C CA . SER A 1 105 ? -0.902 -1.468 -5.037 1.00 77.06 105 SER A CA 1
ATOM 832 C C . SER A 1 105 ? -1.539 -1.488 -3.645 1.00 77.06 105 SER A C 1
ATOM 834 O O . SER A 1 105 ? -0.899 -1.086 -2.682 1.00 77.06 105 SER A O 1
ATOM 836 N N . GLY A 1 106 ? -2.760 -2.015 -3.512 1.00 77.50 106 GLY A N 1
ATOM 837 C CA . GLY A 1 106 ? -3.450 -2.134 -2.226 1.00 77.50 106 GLY A CA 1
ATOM 838 C C . GLY A 1 106 ? -2.702 -3.012 -1.221 1.00 77.50 106 GLY A C 1
ATOM 839 O O . GLY A 1 106 ? -2.450 -2.574 -0.102 1.00 77.50 106 GLY A O 1
ATOM 840 N N . ALA A 1 107 ? -2.295 -4.216 -1.637 1.00 78.75 107 ALA A N 1
ATOM 841 C CA . ALA A 1 107 ? -1.515 -5.117 -0.785 1.00 78.75 107 ALA A CA 1
ATOM 842 C C . ALA A 1 107 ? -0.154 -4.508 -0.409 1.00 78.75 107 ALA A C 1
ATOM 844 O O . ALA A 1 107 ? 0.252 -4.575 0.747 1.00 78.75 107 ALA A O 1
ATOM 845 N N . LEU A 1 108 ? 0.502 -3.832 -1.361 1.00 87.00 108 LEU A N 1
ATOM 846 C CA . LEU A 1 108 ? 1.755 -3.123 -1.101 1.00 87.00 108 LEU A CA 1
ATOM 847 C C . LEU A 1 108 ? 1.590 -2.047 -0.025 1.00 87.00 108 LEU A C 1
ATOM 849 O O . LEU A 1 108 ? 2.410 -1.958 0.883 1.00 87.00 108 LEU A O 1
ATOM 853 N N . VAL A 1 109 ? 0.552 -1.214 -0.135 1.00 85.81 109 VAL A N 1
ATOM 854 C CA . VAL A 1 109 ? 0.301 -0.118 0.810 1.00 85.81 109 VAL A CA 1
ATOM 855 C C . VAL A 1 109 ? -0.052 -0.659 2.195 1.00 85.81 109 VAL A C 1
ATOM 857 O O . VAL A 1 109 ? 0.425 -0.117 3.190 1.00 85.81 109 VAL A O 1
ATOM 860 N N . ALA A 1 110 ? -0.835 -1.738 2.271 1.00 83.38 110 ALA A N 1
ATOM 861 C CA . ALA A 1 110 ? -1.178 -2.382 3.536 1.00 83.38 110 ALA A CA 1
ATOM 862 C C . ALA A 1 110 ? 0.076 -2.868 4.280 1.00 83.38 110 ALA A C 1
ATOM 864 O O . ALA A 1 110 ? 0.280 -2.502 5.440 1.00 83.38 110 ALA A O 1
ATOM 865 N N . ASP A 1 111 ? 0.956 -3.598 3.594 1.00 84.19 111 ASP A N 1
ATOM 866 C CA . ASP A 1 111 ? 2.194 -4.098 4.195 1.00 84.19 111 ASP A CA 1
ATOM 867 C C . ASP A 1 111 ? 3.199 -2.978 4.474 1.00 84.19 111 ASP A C 1
ATOM 869 O O . ASP A 1 111 ? 3.922 -3.036 5.464 1.00 84.19 111 ASP A O 1
ATOM 873 N N . LEU A 1 112 ? 3.219 -1.910 3.670 1.00 87.25 112 LEU A N 1
ATOM 874 C CA . LEU A 1 112 ? 4.023 -0.720 3.952 1.00 87.25 112 LEU A CA 1
ATOM 875 C C . LEU A 1 112 ? 3.589 -0.059 5.270 1.00 87.25 112 LEU A C 1
ATOM 877 O O . LEU A 1 112 ? 4.438 0.278 6.098 1.00 87.25 112 LEU A O 1
ATOM 881 N N . ILE A 1 113 ? 2.280 0.094 5.497 1.00 86.50 113 ILE A N 1
ATOM 882 C CA . ILE A 1 113 ? 1.735 0.637 6.749 1.00 86.50 113 ILE A CA 1
ATOM 883 C C . ILE A 1 113 ? 2.035 -0.310 7.914 1.00 86.50 113 ILE A C 1
ATOM 885 O O . ILE A 1 113 ? 2.521 0.140 8.955 1.00 86.50 113 ILE A O 1
ATOM 889 N N . ALA A 1 114 ? 1.802 -1.614 7.749 1.00 83.06 114 ALA A N 1
ATOM 890 C CA . ALA A 1 114 ? 2.102 -2.619 8.768 1.00 83.06 114 ALA A CA 1
ATOM 891 C C . ALA A 1 114 ? 3.594 -2.619 9.146 1.00 83.06 114 ALA A C 1
ATOM 893 O O . ALA A 1 114 ? 3.943 -2.613 10.324 1.00 83.06 114 ALA A O 1
ATOM 894 N N . HIS A 1 115 ? 4.480 -2.533 8.155 1.00 84.38 115 HIS A N 1
ATOM 895 C CA . HIS A 1 115 ? 5.922 -2.466 8.356 1.00 84.38 115 HIS A CA 1
ATOM 896 C C . HIS A 1 115 ? 6.366 -1.154 9.024 1.00 84.38 115 HIS A C 1
ATOM 898 O O . HIS A 1 115 ? 7.202 -1.159 9.926 1.00 84.38 115 HIS A O 1
ATOM 904 N N . SER A 1 116 ? 5.807 -0.006 8.621 1.00 83.50 116 SER A N 1
ATOM 905 C CA . SER A 1 116 ? 6.140 1.284 9.248 1.00 83.50 116 SER A CA 1
ATOM 906 C C . SER A 1 116 ? 5.718 1.317 10.715 1.00 83.50 116 SER A C 1
ATOM 908 O O . SER A 1 116 ? 6.469 1.775 11.574 1.00 83.50 116 SER A O 1
ATOM 910 N N . THR A 1 117 ? 4.530 0.786 11.006 1.00 78.88 117 THR A N 1
ATOM 911 C CA . THR A 1 117 ? 3.960 0.766 12.356 1.00 78.88 117 THR A CA 1
ATOM 912 C C . THR A 1 117 ? 4.668 -0.246 13.263 1.00 78.88 117 THR A C 1
ATOM 914 O O . THR A 1 117 ? 4.956 0.078 14.416 1.00 78.88 117 THR A O 1
ATOM 917 N N . SER A 1 118 ? 5.062 -1.420 12.763 1.00 76.44 118 SER A N 1
ATOM 918 C CA . SER A 1 118 ? 5.801 -2.412 13.559 1.00 76.44 118 SER A CA 1
ATOM 919 C C . SER A 1 118 ? 7.209 -1.941 13.948 1.00 76.44 118 SER A C 1
ATOM 921 O O . SER A 1 118 ? 7.684 -2.240 15.045 1.00 76.44 118 SER A O 1
ATOM 923 N N . ARG A 1 119 ? 7.860 -1.122 13.110 1.00 72.06 119 ARG A N 1
ATOM 924 C CA . ARG A 1 119 ? 9.185 -0.547 13.400 1.00 72.06 119 ARG A CA 1
ATOM 925 C C . ARG A 1 119 ? 9.206 0.504 14.506 1.00 72.06 119 ARG A C 1
ATOM 927 O O . ARG A 1 119 ? 10.278 0.761 15.052 1.00 72.06 119 ARG A O 1
ATOM 934 N N . SER A 1 120 ? 8.067 1.088 14.880 1.00 62.16 120 SER A N 1
ATOM 935 C CA . SER A 1 120 ? 7.994 2.044 16.001 1.00 62.16 120 SER A CA 1
ATOM 936 C C . SER A 1 120 ? 8.292 1.410 17.372 1.00 62.16 120 SER A C 1
ATOM 938 O O . SER A 1 120 ? 8.353 2.126 18.373 1.00 62.16 120 SER A O 1
ATOM 940 N N . GLY A 1 121 ? 8.475 0.083 17.444 1.00 50.38 121 GLY A N 1
ATOM 941 C CA . GLY A 1 121 ? 8.962 -0.629 18.633 1.00 50.38 121 GLY A CA 1
ATOM 942 C C . GLY A 1 121 ? 7.992 -0.662 19.818 1.00 50.38 121 GLY A C 1
ATOM 943 O O . GLY A 1 121 ? 8.333 -1.188 20.871 1.00 50.38 121 GLY A O 1
ATOM 944 N N . HIS A 1 122 ? 6.785 -0.124 19.656 1.00 52.62 122 HIS A N 1
ATOM 945 C CA . HIS A 1 122 ? 5.743 -0.069 20.675 1.00 52.62 122 HIS A CA 1
ATOM 946 C C . HIS A 1 122 ? 4.468 -0.691 20.108 1.00 52.62 122 HIS A C 1
ATOM 948 O O . HIS A 1 122 ? 4.232 -0.597 18.903 1.00 52.62 122 HIS A O 1
ATOM 954 N N . GLN A 1 123 ? 3.631 -1.293 20.963 1.00 57.59 123 GLN A N 1
ATOM 955 C CA . GLN A 1 123 ? 2.236 -1.577 20.616 1.00 57.59 123 GLN A CA 1
ATOM 956 C C . GLN A 1 123 ? 1.625 -0.291 20.059 1.00 57.59 123 GLN A C 1
ATOM 958 O O . GLN A 1 123 ? 1.388 0.664 20.801 1.00 57.59 123 GLN A O 1
ATOM 963 N N . VAL A 1 124 ? 1.439 -0.243 18.741 1.00 62.25 124 VAL A N 1
ATOM 964 C CA . VAL A 1 124 ? 0.895 0.933 18.076 1.00 62.25 124 VAL A CA 1
ATOM 965 C C . VAL A 1 124 ? -0.553 1.036 18.505 1.00 62.25 124 VAL A C 1
ATOM 967 O O . VAL A 1 124 ? -1.404 0.246 18.100 1.00 62.25 124 VAL A O 1
ATOM 970 N N . SER A 1 125 ? -0.829 1.997 19.381 1.00 69.38 125 SER A N 1
ATOM 971 C CA . SER A 1 125 ? -2.202 2.303 19.754 1.00 69.38 125 SER A CA 1
ATOM 972 C C . SER A 1 125 ? -2.982 2.703 18.498 1.00 69.38 125 SER A C 1
ATOM 974 O O . SER A 1 125 ? -2.422 3.300 17.576 1.00 69.38 125 SER A O 1
ATOM 976 N N . ALA A 1 126 ? -4.295 2.458 18.465 1.00 69.50 126 ALA A N 1
ATOM 977 C CA . ALA A 1 126 ? -5.144 2.908 17.355 1.00 69.50 126 ALA A CA 1
ATOM 978 C C . ALA A 1 126 ? -4.969 4.417 17.056 1.00 69.50 126 ALA A C 1
ATOM 980 O O . ALA A 1 126 ? -5.022 4.850 15.905 1.00 69.50 126 ALA A O 1
ATOM 981 N N . ARG A 1 127 ? -4.663 5.207 18.097 1.00 71.75 127 ARG A N 1
ATOM 982 C CA . ARG A 1 127 ? -4.377 6.646 18.023 1.00 71.75 127 ARG A CA 1
ATOM 983 C C . ARG A 1 127 ? -3.074 6.987 17.287 1.00 71.75 127 ARG A C 1
ATOM 985 O O . ARG A 1 127 ? -2.967 8.084 16.756 1.00 71.75 127 ARG A O 1
ATOM 992 N N . GLN A 1 128 ? -2.101 6.080 17.259 1.00 72.38 128 GLN A N 1
ATOM 993 C CA . GLN A 1 128 ? -0.843 6.220 16.514 1.00 72.38 128 GLN A CA 1
ATOM 994 C C . GLN A 1 128 ? -0.937 5.603 15.113 1.00 72.38 128 GLN A C 1
ATOM 996 O O . GLN A 1 128 ? -0.317 6.110 14.184 1.00 72.38 128 GLN A O 1
ATOM 1001 N N . TYR A 1 129 ? -1.752 4.556 14.948 1.00 79.88 129 TYR A N 1
ATOM 1002 C CA . TYR A 1 129 ? -1.966 3.899 13.660 1.00 79.88 129 TYR A CA 1
ATOM 1003 C C . TYR A 1 129 ? -2.622 4.834 12.639 1.00 79.88 129 TYR A C 1
ATOM 1005 O O . TYR A 1 129 ? -2.096 5.017 11.547 1.00 79.88 129 TYR A O 1
ATOM 1013 N N . ALA A 1 130 ? -3.748 5.458 13.001 1.00 81.69 130 ALA A N 1
ATOM 1014 C CA . ALA A 1 130 ? -4.517 6.301 12.086 1.00 81.69 130 ALA A CA 1
ATOM 1015 C C . ALA A 1 130 ? -3.711 7.465 11.462 1.00 81.69 130 ALA A C 1
ATOM 1017 O O . ALA A 1 130 ? -3.744 7.599 10.236 1.00 81.69 130 ALA A O 1
ATOM 1018 N N . PRO A 1 131 ? -2.966 8.291 12.228 1.00 83.06 131 PRO A N 1
ATOM 1019 C CA . PRO A 1 131 ? -2.175 9.369 11.638 1.00 83.06 131 PRO A CA 1
ATOM 1020 C C . PRO A 1 131 ? -1.003 8.855 10.794 1.00 83.06 131 PRO A C 1
ATOM 1022 O O . PRO A 1 131 ? -0.719 9.443 9.754 1.00 83.06 131 PRO A O 1
ATOM 1025 N N . GLU A 1 132 ? -0.351 7.753 11.182 1.00 81.88 132 GLU A N 1
ATOM 1026 C CA . GLU A 1 132 ? 0.745 7.180 10.388 1.00 81.88 132 GLU A CA 1
ATOM 1027 C C . GLU A 1 132 ? 0.229 6.567 9.079 1.00 81.88 132 GLU A C 1
ATOM 1029 O O . GLU A 1 132 ? 0.808 6.802 8.019 1.00 81.88 132 GLU A O 1
ATOM 1034 N N . ALA A 1 133 ? -0.902 5.859 9.118 1.00 85.19 133 ALA A N 1
ATOM 1035 C CA . ALA A 1 133 ? -1.565 5.340 7.927 1.00 85.19 133 ALA A CA 1
ATOM 1036 C C . ALA A 1 133 ? -1.983 6.476 6.979 1.00 85.19 133 ALA A C 1
ATOM 1038 O O . ALA A 1 133 ? -1.700 6.408 5.786 1.00 85.19 133 ALA A O 1
ATOM 1039 N N . ALA A 1 134 ? -2.591 7.548 7.500 1.00 86.25 134 ALA A N 1
ATOM 1040 C CA . ALA A 1 134 ? -2.983 8.708 6.699 1.00 86.25 134 ALA A CA 1
ATOM 1041 C C . ALA A 1 134 ? -1.776 9.392 6.038 1.00 86.25 134 ALA A C 1
ATOM 1043 O O . ALA A 1 134 ? -1.800 9.680 4.841 1.00 86.25 134 ALA A O 1
ATOM 1044 N N . ARG A 1 135 ? -0.695 9.598 6.799 1.00 88.31 135 ARG A N 1
ATOM 1045 C CA . ARG A 1 135 ? 0.549 10.193 6.300 1.00 88.31 135 ARG A CA 1
ATOM 1046 C C . ARG A 1 135 ? 1.184 9.342 5.198 1.00 88.31 135 ARG A C 1
ATOM 1048 O O . ARG A 1 135 ? 1.613 9.877 4.179 1.00 88.31 135 ARG A O 1
ATOM 1055 N N . LEU A 1 136 ? 1.219 8.021 5.377 1.00 88.25 136 LEU A N 1
ATOM 1056 C CA . LEU A 1 136 ? 1.759 7.090 4.386 1.00 88.25 136 LEU A CA 1
ATOM 1057 C C . LEU A 1 136 ? 0.891 6.990 3.134 1.00 88.25 136 LEU A C 1
ATOM 1059 O O . LEU A 1 136 ? 1.438 6.898 2.039 1.00 88.25 136 LEU A O 1
ATOM 1063 N N . LEU A 1 137 ? -0.434 7.042 3.270 1.00 88.81 137 LEU A N 1
ATOM 1064 C CA . LEU A 1 137 ? -1.348 7.087 2.129 1.00 88.81 137 LEU A CA 1
ATOM 1065 C C . LEU A 1 137 ? -1.112 8.335 1.276 1.00 88.81 137 LEU A C 1
ATOM 1067 O O . LEU A 1 137 ? -1.036 8.222 0.052 1.00 88.81 137 LEU A O 1
ATOM 1071 N N . ASP A 1 138 ? -0.934 9.504 1.899 1.00 89.06 138 ASP A N 1
ATOM 1072 C CA . ASP A 1 138 ? -0.624 10.723 1.149 1.00 89.06 138 ASP A CA 1
ATOM 1073 C C . ASP A 1 138 ? 0.776 10.664 0.520 1.00 89.06 138 ASP A C 1
ATOM 1075 O O . ASP A 1 138 ? 0.929 10.986 -0.656 1.00 89.06 138 ASP A O 1
ATOM 1079 N N . ALA A 1 139 ? 1.780 10.136 1.228 1.00 88.25 139 ALA A N 1
ATOM 1080 C CA . ALA A 1 139 ? 3.111 9.920 0.656 1.00 88.25 139 ALA A CA 1
ATOM 1081 C C . ALA A 1 139 ? 3.086 8.956 -0.547 1.00 88.25 139 ALA A C 1
ATOM 1083 O O . ALA A 1 139 ? 3.757 9.200 -1.550 1.00 88.25 139 ALA A O 1
ATOM 1084 N N . CYS A 1 140 ? 2.287 7.884 -0.484 1.00 87.44 140 CYS A N 1
ATOM 1085 C CA . CYS A 1 140 ? 2.082 6.969 -1.609 1.00 87.44 140 CYS A CA 1
ATOM 1086 C C . CYS A 1 140 ? 1.420 7.683 -2.791 1.00 87.44 140 CYS A C 1
ATOM 1088 O O . CYS A 1 140 ? 1.855 7.508 -3.928 1.00 87.44 140 CYS A O 1
ATOM 1090 N N . ARG A 1 141 ? 0.393 8.502 -2.529 1.00 85.94 141 ARG A N 1
ATOM 1091 C CA . ARG A 1 141 ? -0.298 9.292 -3.555 1.00 85.94 141 ARG A CA 1
ATOM 1092 C C . ARG A 1 141 ? 0.662 10.253 -4.250 1.00 85.94 141 ARG A C 1
ATOM 1094 O O . ARG A 1 141 ? 0.721 10.256 -5.474 1.00 85.94 141 ARG A O 1
ATOM 1101 N N . GLN A 1 142 ? 1.420 11.037 -3.486 1.00 86.12 142 GLN A N 1
ATOM 1102 C CA . GLN A 1 142 ? 2.375 12.005 -4.029 1.00 86.12 142 GLN A CA 1
ATOM 1103 C C . GLN A 1 142 ? 3.457 11.316 -4.867 1.00 86.12 142 GLN A C 1
ATOM 1105 O O . GLN A 1 142 ? 3.698 11.720 -6.003 1.00 86.12 142 GLN A O 1
ATOM 1110 N N . ALA A 1 143 ? 4.051 10.236 -4.350 1.00 85.00 143 ALA A N 1
ATOM 1111 C CA . ALA A 1 143 ? 5.069 9.479 -5.073 1.00 85.00 143 ALA A CA 1
ATOM 1112 C C . ALA A 1 143 ? 4.517 8.850 -6.364 1.00 85.00 143 ALA A C 1
ATOM 1114 O O . ALA A 1 143 ? 5.208 8.809 -7.380 1.00 85.00 143 ALA A O 1
ATOM 1115 N N . TRP A 1 144 ? 3.260 8.395 -6.347 1.00 79.44 144 TRP A N 1
ATOM 1116 C CA . TRP A 1 144 ? 2.593 7.869 -7.535 1.00 79.44 144 TRP A CA 1
ATOM 1117 C C . TRP A 1 144 ? 2.363 8.947 -8.592 1.00 79.44 144 TRP A C 1
ATOM 1119 O O . TRP A 1 144 ? 2.722 8.729 -9.745 1.00 79.44 144 TRP A O 1
ATOM 1129 N N . LEU A 1 145 ? 1.804 10.100 -8.206 1.00 80.25 145 LEU A N 1
ATOM 1130 C CA . LEU A 1 145 ? 1.537 11.225 -9.111 1.00 80.25 145 LEU A CA 1
ATOM 1131 C C . LEU A 1 145 ? 2.823 11.709 -9.791 1.00 80.25 145 LEU A C 1
ATOM 1133 O O . LEU A 1 145 ? 2.885 11.755 -11.020 1.00 80.25 145 LEU A O 1
ATOM 1137 N N . GLN A 1 146 ? 3.881 11.917 -9.003 1.00 79.56 146 GLN A N 1
ATOM 1138 C CA . GLN A 1 146 ? 5.211 12.258 -9.512 1.00 79.56 146 GLN A CA 1
ATOM 1139 C C . GLN A 1 146 ? 5.726 11.222 -10.520 1.00 79.56 146 GLN A C 1
ATOM 1141 O O . GLN A 1 146 ? 6.276 11.587 -11.557 1.00 79.56 146 GLN A O 1
ATOM 1146 N N . ASN A 1 147 ? 5.519 9.928 -10.251 1.00 74.06 147 ASN A N 1
ATOM 1147 C CA . ASN A 1 147 ? 6.010 8.851 -11.110 1.00 74.06 147 ASN A CA 1
ATOM 1148 C C . ASN A 1 147 ? 5.234 8.689 -12.431 1.00 74.06 147 ASN A C 1
ATOM 1150 O O . ASN A 1 147 ? 5.774 8.182 -13.412 1.00 74.06 147 ASN A O 1
ATOM 1154 N N . VAL A 1 148 ? 3.964 9.093 -12.478 1.00 70.25 148 VAL A N 1
ATOM 1155 C CA . VAL A 1 148 ? 3.162 9.083 -13.717 1.00 70.25 148 VAL A CA 1
ATOM 1156 C C . VAL A 1 148 ? 3.219 10.417 -14.470 1.00 70.25 148 VAL A C 1
ATOM 1158 O O . VAL A 1 148 ? 2.500 10.590 -15.452 1.00 70.25 148 VAL A O 1
ATOM 1161 N N . GLY A 1 149 ? 4.069 11.351 -14.027 1.00 61.91 149 GLY A N 1
ATOM 1162 C CA . GLY A 1 149 ? 4.235 12.666 -14.649 1.00 61.91 149 GLY A CA 1
ATOM 1163 C C . GLY A 1 149 ? 3.032 13.595 -14.459 1.00 61.91 149 GLY A C 1
ATOM 1164 O O . GLY A 1 149 ? 2.864 14.537 -15.229 1.00 61.91 149 GLY A O 1
ATOM 1165 N N . MET A 1 150 ? 2.180 13.325 -13.466 1.00 53.25 150 MET A N 1
ATOM 1166 C CA . MET A 1 150 ? 1.080 14.210 -13.084 1.00 53.25 150 MET A CA 1
ATOM 1167 C C . MET A 1 150 ? 1.530 15.056 -11.888 1.00 53.25 150 MET A C 1
ATOM 1169 O O . MET A 1 150 ? 1.915 14.506 -10.856 1.00 53.25 150 MET A O 1
ATOM 1173 N N . GLU A 1 151 ? 1.519 16.386 -12.020 1.00 44.44 151 GLU A N 1
ATOM 1174 C CA . GLU A 1 151 ? 1.796 17.265 -10.875 1.00 44.44 151 GLU A CA 1
ATOM 1175 C C . GLU A 1 151 ? 0.720 17.105 -9.776 1.00 44.44 151 GLU A C 1
ATOM 1177 O O . GLU A 1 151 ? -0.433 16.797 -10.100 1.00 44.44 151 GLU A O 1
ATOM 1182 N N . PRO A 1 152 ? 1.103 17.234 -8.488 1.00 51.16 152 PRO A N 1
ATOM 1183 C CA . PRO A 1 152 ? 0.254 16.922 -7.334 1.00 51.16 152 PRO A CA 1
ATOM 1184 C C . PRO A 1 152 ? -0.947 17.848 -7.107 1.00 51.16 152 PRO A C 1
ATOM 1186 O O . PRO A 1 152 ? -0.871 19.048 -7.451 1.00 51.16 152 PRO A O 1
#

pLDDT: mean 72.05, std 15.08, range [37.41, 89.5]

Sequence (152 aa):
MPKNHVVAPLIAEQPAAPATDFHAFIEWLWSIDASLGVKVQELHDLWRHKLARHNQQCTLQANEFIIDGRYRVRINPPDSVERPAGLKLTSLMETGGVIAIYQTSGALVADLIAHSTSRSGHQVSARQYAPEAARLLDACRQAWLQNVGMEP

Radius of gyration: 21.73 Å; chains: 1; bounding box: 61×52×61 Å

Organism: Edwardsiella ictaluri (strain 93-146) (NCBI:txid634503)

Foldseek 3Di:
DDDDDDDDDDPPPDPPPPPPDPVSVLVVCCVVPVVVSVVVVVVVVVVVVVQVVVVVPDPFPDQWWDFPVFKIWGWAPAPDPVRHIWIFIAGPPDDPRGPDTGPGPVVVLVVVLVVVQVVVVDPQDPVNSVVSSVSRVVSVVCRRCVRSVHHD